Protein AF-X1H1Q6-F1 (afdb_monomer)

Radius of gyration: 15.92 Å; Cα contacts (8 Å, |Δi|>4): 343; chains: 1; bounding box: 38×36×43 Å

Nearest PDB structures (foldseek):
  1vrm-assembly1_A  TM=9.169E-01  e=6.983E-15  Thermotoga maritima MSB8
  4xgx-assembly1_A  TM=9.093E-01  e=9.254E-13  Escherichia coli K-12
  3pnd-assembly1_B  TM=8.469E-01  e=4.487E-13  Salmonella enterica subsp. enterica serovar Typhimurium
  3pnd-assembly1_A  TM=8.569E-01  e=1.251E-12  Salmonella enterica subsp. enterica serovar Typhimurium
  3pnd-assembly2_D  TM=8.516E-01  e=5.323E-12  Salmonella enterica subsp. enterica serovar Typhimurium

Sequence (159 aa):
MKVDLGGIAQGFAADRVAMILKEYNVKSALINIGGEIALIGQSPKGRPWRIGIKNPRGEGIIETVELKDEALSTSGDYEKFFIINNKRYPHIINPKTGFPARDFVSVTIFAKNAAFADAIATATATMGPEKGLIFLDSLGIGGIIYYEESGCLQRVEKR

Secondary structure (DSSP, 8-state):
-----TTTHHHHHHHHHHHHHHHTT--SEEEEETTEEEEES--TTSS-EEEEEEPTTSSSEEEEEEESS-EEEEEETTTSEEEETTEEEES-B-TTTSSB--S-SEEEEEESSHHHHHHHHHHHHTT-HHHHHHHHHHHT--EEEEEEETTEEEEEEE-

Solvent-accessible surface area (backbone atoms only — not comparable to full-atom values): 8507 Å² total; per-residue (Å²): 140,87,87,82,56,82,57,30,50,41,9,41,50,20,42,53,52,52,51,53,40,46,75,73,65,54,63,58,48,81,37,74,38,93,67,17,24,26,40,35,43,38,37,99,84,78,39,59,35,78,45,71,40,67,29,87,87,59,80,64,62,70,46,74,46,76,45,60,55,28,13,34,10,63,38,46,46,76,78,47,60,51,75,58,93,92,39,81,40,24,74,56,59,18,85,90,78,74,42,52,38,73,54,40,40,32,19,37,18,47,31,77,42,10,29,60,10,23,36,48,11,45,54,34,39,51,53,19,60,72,55,22,51,54,51,33,58,78,67,75,39,30,33,41,35,31,29,74,56,98,89,39,85,44,77,51,74,44,119

pLDDT: mean 95.66, std 2.76, range [78.56, 98.5]

Organism: NCBI:txid412755

InterPro domains:
  IPR003374 ApbE-like superfamily [G3DSA:3.10.520.10] (1-158)
  IPR003374 ApbE-like superfamily [SSF143631] (1-150)
  IPR024932 Flavin transferase ApbE [PF02424] (1-139)
  IPR024932 Flavin transferase ApbE [PTHR30040] (1-149)

Foldseek 3Di:
DDDDCVLQVQLVVQQVVVVVCVVVVNQFDWGDRLQKIFTHADHPVNFFDWDFDADLPDGDGPDIDGHGLKIKHKDALRSAWDDDPNDTFRPQAQPVVRGGQAQFGMKMWIGNTRSVRSNLRSVLSNLHDPVSVVVCVVVVTKMKTWGDDPNDIDIDIDD

Mean predicted aligned error: 2.97 Å

Structure (mmCIF, N/CA/C/O backbone):
data_AF-X1H1Q6-F1
#
_entry.id   AF-X1H1Q6-F1
#
loop_
_atom_site.group_PDB
_atom_site.id
_atom_site.type_symbol
_atom_site.label_atom_id
_atom_site.label_alt_id
_atom_site.label_comp_id
_atom_site.label_asym_id
_atom_site.label_entity_id
_atom_site.label_seq_id
_atom_site.pdbx_PDB_ins_code
_atom_site.Cartn_x
_atom_site.Cartn_y
_atom_site.Cartn_z
_atom_site.occupancy
_atom_site.B_iso_or_equiv
_atom_site.auth_seq_id
_atom_site.auth_comp_id
_atom_site.auth_asym_id
_atom_site.auth_atom_id
_atom_site.pdbx_PDB_model_num
ATOM 1 N N . MET A 1 1 ? -4.177 -25.263 -14.132 1.00 84.38 1 MET A N 1
ATOM 2 C CA . MET A 1 1 ? -4.401 -23.953 -13.483 1.00 84.38 1 MET A CA 1
ATOM 3 C C . MET A 1 1 ? -3.815 -24.010 -12.079 1.00 84.38 1 MET A C 1
ATOM 5 O O . MET A 1 1 ? -3.963 -25.044 -11.440 1.00 84.38 1 MET A O 1
ATOM 9 N N . LYS A 1 2 ? -3.108 -22.967 -11.634 1.00 94.88 2 LYS A N 1
ATOM 10 C CA . LYS A 1 2 ? -2.612 -22.816 -10.256 1.00 94.88 2 LYS A CA 1
ATOM 11 C C . LYS A 1 2 ? -3.099 -21.468 -9.729 1.00 94.88 2 LYS A C 1
ATOM 13 O O . LYS A 1 2 ? -3.166 -20.523 -10.509 1.00 94.88 2 LYS A O 1
ATOM 18 N N . VAL A 1 3 ? -3.457 -21.409 -8.452 1.00 95.94 3 VAL A N 1
ATOM 19 C CA . VAL A 1 3 ? -3.912 -20.187 -7.780 1.00 95.94 3 VAL A CA 1
ATOM 20 C C . VAL A 1 3 ? -2.859 -19.796 -6.756 1.00 95.94 3 VAL A C 1
ATOM 22 O O . VAL A 1 3 ? -2.400 -20.649 -5.999 1.00 95.94 3 VAL A O 1
ATOM 25 N N . ASP A 1 4 ? -2.493 -18.520 -6.754 1.00 96.56 4 ASP A N 1
ATOM 26 C CA . ASP A 1 4 ? -1.624 -17.896 -5.763 1.00 96.56 4 ASP A CA 1
ATOM 27 C C . ASP A 1 4 ? -2.393 -16.731 -5.126 1.00 96.56 4 ASP A C 1
ATOM 29 O O . ASP A 1 4 ? -3.058 -15.972 -5.832 1.00 96.56 4 ASP A O 1
ATOM 33 N N . LEU A 1 5 ? -2.363 -16.641 -3.796 1.00 97.06 5 LEU A N 1
ATOM 34 C CA . LEU A 1 5 ? -3.098 -15.635 -3.018 1.00 97.06 5 LEU A CA 1
ATOM 35 C C . LEU A 1 5 ? -2.159 -14.596 -2.389 1.00 97.06 5 LEU A C 1
ATOM 37 O O . LEU A 1 5 ? -2.549 -13.901 -1.454 1.00 97.06 5 LEU A O 1
ATOM 41 N N . GLY A 1 6 ? -0.917 -14.500 -2.867 1.00 94.44 6 GLY A N 1
ATOM 42 C CA . GLY A 1 6 ? 0.127 -13.672 -2.272 1.00 94.44 6 GLY A CA 1
ATOM 43 C C . GLY A 1 6 ? -0.229 -12.189 -2.180 1.00 94.44 6 GLY A C 1
ATOM 44 O O . GLY A 1 6 ? 0.125 -11.573 -1.188 1.00 94.44 6 GLY A O 1
ATOM 45 N N . GLY A 1 7 ? -0.974 -11.644 -3.148 1.00 94.44 7 GLY A N 1
ATOM 46 C CA . GLY A 1 7 ? -1.392 -10.230 -3.171 1.00 94.44 7 GLY A CA 1
ATOM 47 C C . GLY A 1 7 ? -2.753 -9.936 -2.527 1.00 94.44 7 GLY A C 1
ATOM 48 O O . GLY A 1 7 ? -3.433 -9.012 -2.958 1.00 94.44 7 GLY A O 1
ATOM 49 N N . ILE A 1 8 ? -3.230 -10.789 -1.613 1.00 97.62 8 ILE A N 1
ATOM 50 C CA . ILE A 1 8 ? -4.480 -10.557 -0.855 1.00 97.62 8 ILE A CA 1
ATOM 51 C C . ILE A 1 8 ? -4.494 -11.258 0.513 1.00 97.62 8 ILE A C 1
ATOM 53 O O . ILE A 1 8 ? -5.211 -10.852 1.432 1.00 97.62 8 ILE A O 1
ATOM 57 N N . ALA A 1 9 ? -3.755 -12.363 0.661 1.00 97.81 9 ALA A N 1
ATOM 58 C CA . ALA A 1 9 ? -3.845 -13.222 1.837 1.00 97.81 9 ALA A CA 1
ATOM 59 C C . ALA A 1 9 ? -3.382 -12.534 3.129 1.00 97.81 9 ALA A C 1
ATOM 61 O O . ALA A 1 9 ? -3.941 -12.816 4.191 1.00 97.81 9 ALA A O 1
ATOM 62 N N . GLN A 1 10 ? -2.389 -11.642 3.060 1.00 97.50 10 GLN A N 1
ATOM 63 C CA . GLN A 1 10 ? -1.885 -10.931 4.236 1.00 97.50 10 GLN A CA 1
ATOM 64 C C . GLN A 1 10 ? -2.901 -9.899 4.726 1.00 97.50 10 GLN A C 1
ATOM 66 O O . GLN A 1 10 ? -3.237 -9.898 5.914 1.00 97.50 10 GLN A O 1
ATOM 71 N N . GLY A 1 11 ? -3.467 -9.103 3.813 1.00 98.31 11 GLY A N 1
ATOM 72 C CA . GLY A 1 11 ? -4.562 -8.190 4.130 1.00 98.31 11 GLY A CA 1
ATOM 73 C C . GLY A 1 11 ? -5.777 -8.927 4.701 1.00 98.31 11 GLY A C 1
ATOM 74 O O . GLY A 1 11 ? -6.310 -8.544 5.742 1.00 98.31 11 GLY A O 1
ATOM 75 N N . PHE A 1 12 ? -6.163 -10.058 4.101 1.00 9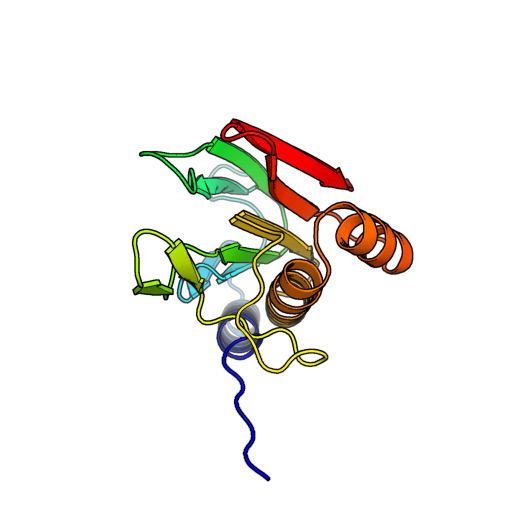8.44 12 PHE A N 1
ATOM 76 C CA . PHE A 1 12 ? -7.239 -10.900 4.631 1.00 98.44 12 PHE A CA 1
ATOM 77 C C . PHE A 1 12 ? -6.949 -11.405 6.047 1.00 98.44 12 PHE A C 1
ATOM 79 O O . PHE A 1 12 ? -7.821 -11.354 6.915 1.00 98.44 12 PHE A O 1
ATOM 86 N N . ALA A 1 13 ? -5.730 -11.874 6.317 1.00 98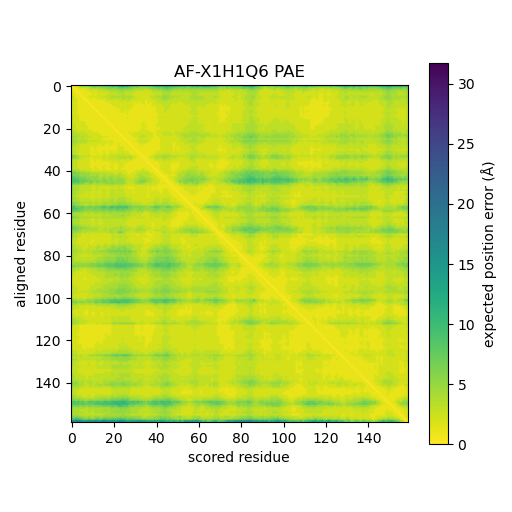.50 13 ALA A N 1
ATOM 87 C CA . ALA A 1 13 ? -5.349 -12.304 7.655 1.00 98.50 13 ALA A CA 1
ATOM 88 C C . ALA A 1 13 ? -5.433 -11.145 8.667 1.00 98.50 13 ALA A C 1
ATOM 90 O O . ALA A 1 13 ? -5.923 -11.350 9.780 1.00 98.50 13 ALA A O 1
ATOM 91 N N . ALA A 1 14 ? -5.029 -9.929 8.280 1.00 98.38 14 ALA A N 1
ATOM 92 C CA . ALA A 1 14 ? -5.095 -8.754 9.148 1.00 98.38 14 ALA A CA 1
ATOM 93 C C . ALA A 1 14 ? -6.550 -8.404 9.498 1.00 98.38 14 ALA A C 1
ATOM 95 O O . ALA A 1 14 ? -6.868 -8.190 10.671 1.00 98.38 14 ALA A O 1
ATOM 96 N N . ASP A 1 15 ? -7.453 -8.462 8.515 1.00 98.31 15 ASP A N 1
ATOM 97 C CA . ASP A 1 15 ? -8.892 -8.278 8.728 1.00 98.31 15 ASP A CA 1
ATOM 98 C C . ASP A 1 15 ? -9.479 -9.344 9.661 1.00 98.31 15 ASP A C 1
ATOM 100 O O . ASP A 1 15 ? -10.275 -9.028 10.549 1.00 98.31 15 ASP A O 1
ATOM 104 N N . ARG A 1 16 ? -9.069 -10.612 9.517 1.00 98.38 16 ARG A N 1
ATOM 105 C CA . ARG A 1 16 ? -9.535 -11.703 10.389 1.00 98.38 16 ARG A CA 1
ATOM 106 C C . ARG A 1 16 ? -9.094 -11.516 11.834 1.00 98.38 16 ARG A C 1
ATOM 108 O O . ARG A 1 16 ? -9.904 -11.734 12.733 1.00 98.38 16 ARG A O 1
ATOM 115 N N . VAL A 1 17 ? -7.858 -11.081 12.066 1.00 98.38 17 VAL A N 1
ATOM 116 C CA . VAL A 1 17 ? -7.383 -10.744 13.416 1.00 98.38 17 VAL A CA 1
ATOM 117 C C . VAL A 1 17 ? -8.168 -9.556 13.970 1.00 98.38 17 VAL A C 1
ATOM 119 O O . VAL A 1 17 ? -8.638 -9.616 15.105 1.00 98.38 17 VAL A O 1
ATOM 122 N N . ALA A 1 18 ? -8.379 -8.506 13.173 1.00 97.62 18 ALA A N 1
ATOM 123 C CA . ALA A 1 18 ? -9.148 -7.342 13.602 1.00 97.62 18 ALA A CA 1
ATOM 124 C C . ALA A 1 18 ? -10.596 -7.706 13.976 1.00 97.62 18 ALA A C 1
ATOM 126 O O . ALA A 1 18 ? -11.124 -7.207 14.970 1.00 97.62 18 ALA A O 1
ATOM 127 N N . MET A 1 19 ? -11.228 -8.603 13.216 1.00 97.62 19 MET A N 1
ATOM 128 C CA . MET A 1 19 ? -12.563 -9.128 13.504 1.00 97.62 19 MET A CA 1
ATOM 129 C C . MET A 1 19 ? -12.606 -9.856 14.853 1.00 97.62 19 MET A C 1
ATOM 131 O O . MET A 1 19 ? -13.435 -9.513 15.691 1.00 97.62 19 MET A O 1
ATOM 135 N N . ILE A 1 20 ? -11.669 -10.780 15.099 1.00 98.44 20 ILE A N 1
ATOM 136 C CA . ILE A 1 20 ? -11.571 -11.507 16.375 1.00 98.44 20 ILE A CA 1
ATOM 137 C C . ILE A 1 20 ? -11.400 -10.520 17.536 1.00 98.44 20 ILE A C 1
ATOM 139 O O . ILE A 1 20 ? -12.127 -10.579 18.520 1.00 98.44 20 ILE A O 1
ATOM 143 N N . LEU A 1 21 ? -10.493 -9.547 17.424 1.00 97.94 21 LEU A N 1
ATOM 144 C CA . LEU A 1 21 ? -10.282 -8.555 18.485 1.00 97.94 21 LEU A CA 1
ATOM 145 C C . LEU A 1 21 ? -11.553 -7.739 18.784 1.00 97.94 21 LEU A C 1
ATOM 147 O O . LEU A 1 21 ? -11.849 -7.471 19.951 1.00 97.94 21 LEU A O 1
ATOM 151 N N . LYS A 1 22 ? -12.338 -7.386 17.758 1.00 96.31 22 LYS A N 1
ATOM 152 C CA . LYS A 1 22 ? -13.632 -6.705 17.935 1.00 96.31 22 LYS A CA 1
ATOM 153 C C . LYS A 1 22 ? -14.651 -7.581 18.673 1.00 96.31 22 LYS A C 1
ATOM 155 O O . LYS A 1 22 ? -15.357 -7.050 19.530 1.00 96.31 22 LYS A O 1
ATOM 160 N N . GLU A 1 23 ? -14.701 -8.887 18.400 1.00 98.12 23 GLU A N 1
ATOM 161 C CA . GLU A 1 23 ? -15.552 -9.849 19.129 1.00 98.12 23 GLU A CA 1
ATOM 162 C C . GLU A 1 23 ? -15.189 -9.916 20.622 1.00 98.12 23 GLU A C 1
ATOM 164 O O . GLU A 1 23 ? -16.071 -9.963 21.477 1.00 98.12 23 GLU A O 1
ATOM 169 N N . TYR A 1 24 ? -13.900 -9.793 20.952 1.00 98.19 24 TYR A N 1
ATOM 170 C CA . TYR A 1 24 ? -13.405 -9.671 22.331 1.00 98.19 24 TYR A CA 1
ATOM 171 C C . TYR A 1 24 ? -13.489 -8.240 22.901 1.00 98.19 24 TYR A C 1
ATOM 173 O O . TYR A 1 24 ? -12.862 -7.930 23.913 1.00 98.19 24 TYR A O 1
ATOM 181 N N . ASN A 1 25 ? -14.282 -7.354 22.288 1.00 97.69 25 ASN A N 1
ATOM 182 C CA . ASN A 1 25 ? -14.502 -5.969 22.718 1.00 97.69 25 ASN A CA 1
ATOM 183 C C . ASN A 1 25 ? -13.254 -5.071 22.763 1.00 97.69 25 ASN A C 1
ATOM 185 O O . ASN A 1 25 ? -13.294 -4.002 23.380 1.00 97.69 25 ASN A O 1
ATOM 189 N N . VAL A 1 26 ? -12.175 -5.421 22.062 1.00 97.38 26 VAL A N 1
ATOM 190 C CA . VAL A 1 26 ? -11.012 -4.538 21.916 1.00 97.38 26 VAL A CA 1
ATOM 191 C C . VAL A 1 26 ? -11.419 -3.285 21.137 1.00 97.38 26 VAL A C 1
ATOM 193 O O . VAL A 1 26 ? -11.992 -3.368 20.051 1.00 97.38 26 VAL A O 1
ATOM 196 N N . LYS A 1 27 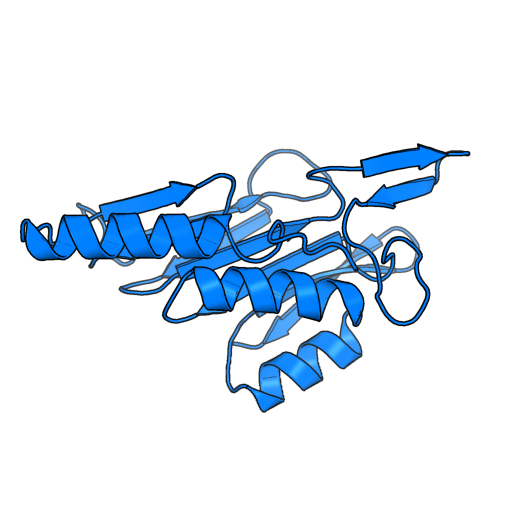? -11.141 -2.104 21.704 1.00 95.00 27 LYS A N 1
ATOM 197 C CA . LYS A 1 27 ? -11.523 -0.798 21.126 1.00 95.00 27 LYS A CA 1
ATOM 198 C C . LYS A 1 27 ? -10.365 -0.038 20.475 1.00 95.00 27 LYS A C 1
ATOM 200 O O . LYS A 1 27 ? -10.606 0.955 19.800 1.00 95.00 27 LYS A O 1
ATOM 205 N N . SER A 1 28 ? -9.128 -0.481 20.693 1.00 96.50 28 SER A N 1
ATOM 206 C CA . SER A 1 28 ? -7.913 0.143 20.165 1.00 96.50 28 SER A CA 1
ATOM 207 C C . SER A 1 28 ? -6.886 -0.938 19.851 1.00 96.50 28 SER A C 1
ATOM 209 O O . SER A 1 28 ? -6.471 -1.665 20.754 1.00 96.50 28 SER A O 1
ATOM 211 N N . ALA A 1 29 ? -6.507 -1.075 18.580 1.00 96.62 29 ALA A N 1
ATOM 212 C CA . ALA A 1 29 ? -5.458 -1.993 18.147 1.00 96.62 29 ALA A CA 1
ATOM 213 C C . ALA A 1 29 ? -4.865 -1.577 16.796 1.00 96.62 29 ALA A C 1
ATOM 215 O O . ALA A 1 29 ? -5.563 -1.024 15.946 1.00 96.62 29 ALA A O 1
ATOM 216 N N . LEU A 1 30 ? -3.593 -1.923 16.597 1.00 97.44 30 LEU A N 1
ATOM 217 C CA . LEU A 1 30 ? -2.914 -1.911 15.307 1.00 97.44 30 LEU A CA 1
ATOM 218 C C . LEU A 1 30 ? -2.480 -3.342 15.012 1.00 97.44 30 LEU A C 1
ATOM 220 O O . LEU A 1 30 ? -1.693 -3.924 15.759 1.00 97.44 30 LEU A O 1
ATOM 224 N N . ILE A 1 31 ? -3.010 -3.902 13.934 1.00 98.06 31 ILE A N 1
ATOM 225 C CA . ILE A 1 31 ? -2.640 -5.214 13.421 1.00 98.06 31 ILE A CA 1
ATOM 226 C C . ILE A 1 31 ? -1.702 -4.969 12.243 1.00 98.06 31 ILE A C 1
ATOM 228 O O . ILE A 1 31 ? -2.039 -4.164 11.385 1.00 98.06 31 ILE A O 1
ATOM 232 N N . ASN A 1 32 ? -0.546 -5.633 12.203 1.00 97.06 32 ASN A N 1
ATOM 233 C CA . ASN A 1 32 ? 0.387 -5.577 11.076 1.00 97.06 32 ASN A CA 1
ATOM 234 C C . ASN A 1 32 ? 0.799 -7.000 10.689 1.00 97.06 32 ASN A C 1
ATOM 236 O O . ASN A 1 32 ? 1.403 -7.707 11.498 1.00 97.06 32 ASN A O 1
ATOM 240 N N . ILE A 1 33 ? 0.477 -7.407 9.463 1.00 96.62 33 ILE A N 1
ATOM 241 C CA . ILE A 1 33 ? 0.864 -8.701 8.900 1.00 96.62 33 ILE A CA 1
ATOM 242 C C . ILE A 1 33 ? 1.728 -8.462 7.667 1.00 96.62 33 ILE A C 1
ATOM 244 O O . ILE A 1 33 ? 1.241 -8.352 6.546 1.00 96.62 33 ILE A O 1
ATOM 248 N N . GLY A 1 34 ? 3.040 -8.398 7.895 1.00 89.38 34 GLY A N 1
ATOM 249 C CA . GLY A 1 34 ? 4.044 -8.282 6.836 1.00 89.38 34 GLY A CA 1
ATOM 250 C C . GLY A 1 34 ? 3.922 -7.012 5.995 1.00 89.38 34 GLY A C 1
ATOM 251 O O . GLY A 1 34 ? 4.191 -7.072 4.805 1.00 89.38 34 GLY A O 1
ATOM 252 N N . GLY A 1 35 ? 3.523 -5.895 6.611 1.00 91.31 35 GLY A N 1
ATOM 253 C CA . GLY A 1 35 ? 3.306 -4.613 5.935 1.00 91.31 35 GLY A CA 1
ATOM 254 C C . GLY A 1 35 ? 1.834 -4.219 5.849 1.00 91.31 35 GLY A C 1
ATOM 255 O O . GLY A 1 35 ? 1.538 -3.025 5.821 1.00 91.31 35 GLY A O 1
ATOM 256 N N . GLU A 1 36 ? 0.926 -5.197 5.922 1.00 97.00 36 GLU A N 1
ATOM 257 C CA . GLU A 1 36 ? -0.508 -4.948 5.767 1.00 97.00 36 GLU A CA 1
ATOM 258 C C . GLU A 1 36 ? -1.146 -4.639 7.113 1.00 97.00 36 GLU A C 1
ATOM 260 O O . GLU A 1 36 ? -1.078 -5.431 8.058 1.00 97.00 36 GLU A O 1
ATOM 265 N N . ILE A 1 37 ? -1.742 -3.455 7.207 1.00 97.94 37 ILE A N 1
ATOM 266 C CA . ILE A 1 37 ? -2.186 -2.855 8.456 1.00 97.94 37 ILE A CA 1
ATOM 267 C C . ILE A 1 37 ? -3.707 -2.786 8.497 1.00 97.94 37 ILE A C 1
ATOM 269 O O . ILE A 1 37 ? -4.334 -2.254 7.586 1.00 97.94 37 ILE A O 1
ATOM 273 N N . ALA A 1 38 ? -4.291 -3.239 9.606 1.00 98.12 38 ALA A N 1
ATOM 274 C CA . ALA A 1 38 ? -5.686 -2.996 9.960 1.00 98.12 38 ALA A CA 1
ATOM 275 C C . ALA A 1 38 ? -5.753 -2.281 11.316 1.00 98.12 38 ALA A C 1
ATOM 277 O O . ALA A 1 38 ? -5.073 -2.674 12.271 1.00 98.12 38 ALA A O 1
ATOM 278 N N . LEU A 1 39 ? -6.567 -1.230 11.412 1.00 97.69 39 LEU A N 1
ATOM 279 C CA . LEU A 1 39 ? -6.696 -0.412 12.616 1.00 97.69 39 LEU A CA 1
ATOM 280 C C . LEU A 1 39 ? -8.070 -0.590 13.258 1.00 97.69 39 LEU A C 1
ATOM 282 O O . LEU A 1 39 ? -9.106 -0.637 12.594 1.00 97.69 39 LEU A O 1
ATOM 286 N N . ILE A 1 40 ? -8.076 -0.645 14.586 1.00 96.88 40 ILE A N 1
ATOM 287 C CA . ILE A 1 40 ? -9.284 -0.580 15.406 1.00 96.88 40 ILE A CA 1
ATOM 288 C C . ILE A 1 40 ? -9.209 0.706 16.221 1.00 96.88 40 ILE A C 1
ATOM 290 O O . ILE A 1 40 ? -8.248 0.909 16.967 1.00 96.88 40 ILE A O 1
ATOM 294 N N . GLY A 1 41 ? -10.220 1.562 16.089 1.00 95.50 41 GLY A N 1
ATOM 295 C CA . GLY A 1 41 ? -10.364 2.794 16.846 1.00 95.50 41 GLY A CA 1
ATOM 296 C C . GLY A 1 41 ? -9.200 3.764 16.664 1.00 95.50 41 GLY A C 1
ATOM 297 O O . GLY A 1 41 ? -8.613 3.905 15.590 1.00 95.50 41 GLY A O 1
ATOM 298 N N . GLN A 1 42 ? -8.879 4.461 17.750 1.00 95.38 42 GLN A N 1
ATOM 299 C CA . GLN A 1 42 ? -7.782 5.424 17.835 1.00 95.38 42 GLN A CA 1
ATOM 300 C C . GLN A 1 42 ? -6.577 4.821 18.553 1.00 95.38 42 GLN A C 1
ATOM 302 O O . GLN A 1 42 ? -6.695 3.813 19.248 1.00 95.38 42 GLN A O 1
ATOM 307 N N . SER A 1 43 ? -5.426 5.480 18.439 1.00 94.06 43 SER A N 1
ATOM 308 C CA . SER A 1 43 ? -4.247 5.157 19.243 1.00 94.06 43 SER A CA 1
ATOM 309 C C . SER A 1 43 ? -4.528 5.305 20.750 1.00 94.06 43 SER A C 1
ATOM 311 O O . SER A 1 43 ? -5.435 6.053 21.135 1.00 94.06 43 SER A O 1
ATOM 313 N N . PRO A 1 44 ? -3.700 4.713 21.634 1.00 90.62 44 PRO A N 1
ATOM 314 C CA . PRO A 1 44 ? -3.829 4.873 23.088 1.00 90.62 44 PRO A CA 1
ATOM 315 C C . PRO A 1 44 ? -3.798 6.327 23.590 1.00 90.62 44 PRO A C 1
ATOM 317 O O . PRO A 1 44 ? -4.150 6.594 24.734 1.00 90.62 44 PRO A O 1
AT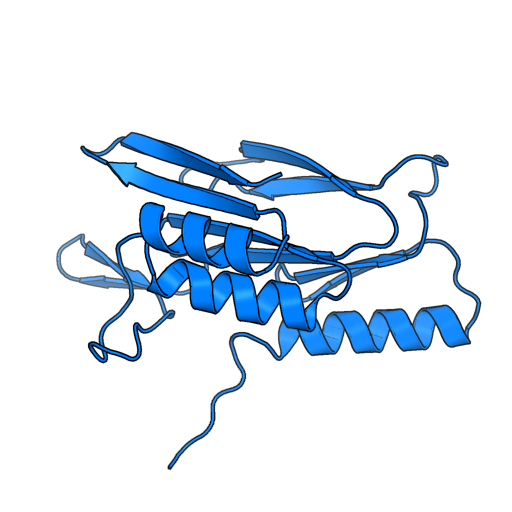OM 320 N N . LYS A 1 45 ? -3.381 7.281 22.746 1.00 91.19 45 LYS A N 1
ATOM 321 C CA . LYS A 1 45 ? -3.368 8.721 23.046 1.00 91.19 45 LYS A CA 1
ATOM 322 C C . LYS A 1 45 ? -4.670 9.443 22.657 1.00 91.19 45 LYS A C 1
ATOM 324 O O . LYS A 1 45 ? -4.700 10.670 22.707 1.00 91.19 45 LYS A O 1
ATOM 329 N N . GLY A 1 46 ? -5.706 8.724 22.213 1.00 92.12 46 GLY A N 1
ATOM 330 C CA . GLY A 1 46 ? -6.987 9.303 21.778 1.00 92.12 46 GLY A CA 1
ATOM 331 C C . GLY A 1 46 ? -6.914 10.067 20.450 1.00 92.12 46 GLY A C 1
ATOM 332 O O . GLY A 1 46 ? -7.734 10.940 20.182 1.00 92.12 46 GLY A O 1
ATOM 333 N N . ARG A 1 47 ? -5.901 9.783 19.624 1.00 95.25 47 ARG A N 1
ATOM 334 C CA . ARG A 1 47 ? -5.670 10.424 18.315 1.00 95.25 47 ARG A CA 1
ATOM 335 C C . ARG A 1 47 ? -5.661 9.379 17.197 1.00 95.25 47 ARG A C 1
ATOM 337 O O . ARG A 1 47 ? -5.409 8.208 17.512 1.00 95.25 47 ARG A O 1
ATOM 344 N N . PRO A 1 48 ? -5.891 9.765 15.927 1.00 96.69 48 PRO A N 1
ATOM 345 C CA . PRO A 1 48 ? -5.634 8.886 14.789 1.00 96.69 48 PRO A CA 1
ATOM 346 C C . PRO A 1 48 ? -4.270 8.193 14.893 1.00 96.69 48 PRO A C 1
ATOM 348 O O . PRO A 1 48 ? -3.322 8.718 15.490 1.00 96.69 48 PRO A O 1
ATOM 351 N N . TRP A 1 49 ? -4.182 6.984 14.357 1.00 97.25 49 TRP A N 1
ATOM 352 C CA . TRP A 1 49 ? -2.933 6.242 14.296 1.00 97.25 49 TRP A CA 1
ATOM 353 C C . TRP A 1 49 ? -1.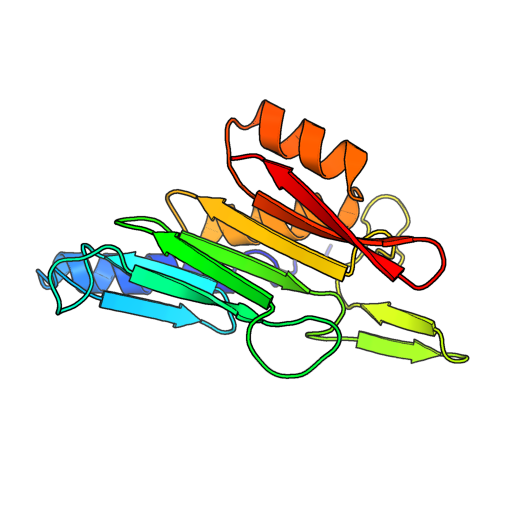988 6.920 13.314 1.00 97.25 49 TRP A C 1
ATOM 355 O O . TRP A 1 49 ? -2.366 7.184 12.178 1.00 97.25 49 TRP A O 1
ATOM 365 N N . ARG A 1 50 ? -0.752 7.173 13.748 1.00 96.50 50 ARG A N 1
ATOM 366 C CA . ARG A 1 50 ? 0.316 7.669 12.876 1.00 96.50 50 ARG A CA 1
ATOM 367 C C . ARG A 1 50 ? 1.065 6.481 12.294 1.00 96.50 50 ARG A C 1
ATOM 369 O O . ARG A 1 50 ? 1.760 5.787 13.035 1.00 96.50 50 ARG A O 1
ATOM 376 N N . ILE A 1 51 ? 0.914 6.258 10.996 1.00 96.38 51 ILE A N 1
ATOM 377 C CA . ILE A 1 51 ? 1.526 5.141 10.277 1.00 96.38 51 ILE A CA 1
ATOM 378 C C . ILE A 1 51 ? 2.617 5.681 9.358 1.00 96.38 51 ILE A C 1
ATOM 380 O O . ILE A 1 51 ? 2.373 6.577 8.554 1.00 96.38 51 ILE A O 1
ATOM 384 N N . GLY A 1 52 ? 3.831 5.153 9.507 1.00 96.69 52 GLY A N 1
ATOM 385 C CA . GLY A 1 52 ? 4.964 5.506 8.657 1.00 96.69 52 GLY A CA 1
ATOM 386 C C . GLY A 1 52 ? 4.992 4.666 7.385 1.00 96.69 52 GLY A C 1
ATOM 387 O O . GLY A 1 52 ? 4.955 3.440 7.455 1.00 96.69 52 GLY A O 1
ATOM 388 N N . ILE A 1 53 ? 5.119 5.324 6.239 1.00 96.12 53 ILE A N 1
ATOM 389 C CA . ILE A 1 53 ? 5.406 4.712 4.944 1.00 96.12 53 ILE A CA 1
ATOM 390 C C . ILE A 1 53 ? 6.926 4.682 4.779 1.00 96.12 53 ILE A C 1
ATOM 392 O O . ILE A 1 53 ? 7.601 5.712 4.860 1.00 96.12 53 ILE A O 1
ATOM 396 N N . LYS A 1 54 ? 7.480 3.483 4.591 1.00 95.56 54 LYS A N 1
ATOM 397 C CA . LYS A 1 54 ? 8.924 3.256 4.458 1.00 95.56 54 LYS A CA 1
ATOM 398 C C . LYS A 1 54 ? 9.473 3.945 3.208 1.00 95.56 54 LYS A C 1
ATOM 400 O O . LYS A 1 54 ? 8.844 3.911 2.155 1.00 95.56 54 LYS A O 1
ATOM 405 N N . ASN A 1 55 ? 10.674 4.512 3.305 1.00 96.44 55 ASN A N 1
ATOM 406 C CA . ASN A 1 55 ? 11.393 4.995 2.133 1.00 96.44 55 ASN A CA 1
ATOM 407 C C . ASN A 1 55 ? 11.806 3.805 1.238 1.00 96.44 55 ASN A C 1
ATOM 409 O O . ASN A 1 55 ? 12.599 2.966 1.670 1.00 96.44 55 ASN A O 1
ATOM 413 N N . PRO A 1 56 ? 11.315 3.706 -0.012 1.00 94.31 56 PRO A N 1
ATOM 414 C CA . PRO A 1 56 ? 11.575 2.549 -0.869 1.00 94.31 56 PRO A CA 1
ATOM 415 C C . PRO A 1 56 ? 12.995 2.521 -1.462 1.00 94.31 56 PRO A C 1
ATOM 417 O O . PRO A 1 56 ? 13.371 1.561 -2.143 1.00 94.31 56 PRO A O 1
ATOM 420 N N . ARG A 1 57 ? 13.774 3.591 -1.266 1.00 93.69 57 ARG A N 1
ATOM 421 C CA . ARG A 1 57 ? 15.122 3.784 -1.826 1.00 93.69 57 ARG A CA 1
ATOM 422 C C . ARG A 1 57 ? 16.144 4.279 -0.804 1.00 93.69 57 ARG A C 1
ATOM 424 O O . ARG A 1 57 ? 17.249 4.648 -1.181 1.00 93.69 57 ARG A O 1
ATOM 431 N N . GLY A 1 58 ? 15.802 4.267 0.477 1.00 92.75 58 GLY A N 1
ATOM 432 C CA . GLY A 1 58 ? 16.682 4.731 1.540 1.00 92.75 58 GLY A CA 1
ATOM 433 C C . GLY A 1 58 ? 16.251 4.206 2.897 1.00 92.75 58 GLY A C 1
ATOM 434 O O . GLY A 1 58 ? 15.394 3.330 3.007 1.00 92.75 58 GLY A O 1
ATOM 435 N N . GLU A 1 59 ? 16.852 4.757 3.941 1.00 93.56 59 GLU A N 1
ATOM 436 C CA . GLU A 1 59 ? 16.487 4.432 5.313 1.00 93.56 59 GLU A CA 1
ATOM 437 C C . GLU A 1 59 ? 15.313 5.291 5.798 1.00 93.56 59 GLU A C 1
ATOM 439 O O . GLU A 1 59 ? 15.054 6.391 5.302 1.00 93.56 59 GLU A O 1
ATOM 444 N N . GLY A 1 60 ? 14.602 4.779 6.802 1.00 95.81 60 GLY A N 1
ATOM 445 C CA . GLY A 1 60 ? 13.565 5.521 7.507 1.00 95.81 60 GLY A CA 1
ATOM 446 C C . GLY A 1 60 ? 12.216 5.606 6.789 1.00 95.81 60 GLY A C 1
ATOM 447 O O . GLY A 1 60 ? 11.831 4.750 5.989 1.00 95.81 60 GLY A O 1
ATOM 448 N N . ILE A 1 61 ? 11.464 6.636 7.168 1.00 97.06 61 ILE A N 1
ATOM 449 C CA . ILE A 1 61 ? 10.079 6.884 6.769 1.00 97.06 61 ILE A CA 1
ATOM 450 C C . ILE A 1 61 ? 10.082 8.044 5.772 1.00 97.06 61 ILE A C 1
ATOM 452 O O . ILE A 1 61 ? 10.606 9.110 6.086 1.00 97.06 61 ILE A O 1
ATOM 456 N N . ILE A 1 62 ? 9.505 7.839 4.587 1.00 96.38 62 ILE A N 1
ATOM 457 C CA . ILE A 1 62 ? 9.364 8.894 3.572 1.00 96.38 62 ILE A CA 1
ATOM 458 C C . ILE A 1 62 ? 8.106 9.735 3.798 1.00 96.38 62 ILE A C 1
ATOM 460 O O . ILE A 1 62 ? 8.092 10.920 3.479 1.00 96.38 62 ILE A O 1
ATOM 464 N N . GLU A 1 63 ? 7.065 9.143 4.386 1.00 95.00 63 GLU A N 1
ATOM 465 C CA . GLU A 1 63 ? 5.789 9.814 4.624 1.00 95.00 63 GLU A CA 1
ATOM 466 C C . GLU A 1 63 ? 5.097 9.250 5.869 1.00 95.00 63 GLU A C 1
ATOM 468 O O . GLU A 1 63 ? 5.276 8.090 6.226 1.00 95.00 63 GLU A O 1
ATOM 473 N N . THR A 1 64 ? 4.319 10.068 6.575 1.00 96.44 64 THR A N 1
ATOM 474 C CA . THR A 1 64 ? 3.495 9.612 7.704 1.00 96.44 64 THR A CA 1
ATOM 475 C C . THR A 1 64 ? 2.055 10.000 7.450 1.00 96.44 64 THR A C 1
ATOM 477 O O . THR A 1 64 ? 1.774 11.172 7.212 1.00 96.44 64 THR A O 1
ATOM 480 N N . VAL A 1 65 ? 1.153 9.033 7.566 1.00 94.81 65 VAL A N 1
ATOM 481 C CA . VAL A 1 65 ? -0.288 9.240 7.412 1.00 94.81 65 VAL A CA 1
ATOM 482 C C . VAL A 1 65 ? -1.005 9.062 8.743 1.00 94.81 65 VAL A C 1
ATOM 484 O O . VAL A 1 65 ? -0.540 8.338 9.628 1.00 94.81 65 VAL A O 1
ATOM 487 N N . GLU A 1 66 ? -2.134 9.748 8.887 1.00 95.31 66 GLU A N 1
ATOM 488 C CA . GLU A 1 66 ? -3.012 9.648 10.047 1.00 95.31 66 GLU A CA 1
ATOM 489 C C . GLU A 1 66 ? -4.297 8.930 9.654 1.00 95.31 66 GLU A C 1
ATOM 491 O O . GLU A 1 66 ? -5.048 9.427 8.823 1.00 95.31 66 GLU A O 1
ATOM 496 N N . LEU A 1 67 ? -4.541 7.766 10.256 1.00 94.06 67 LEU A N 1
ATOM 497 C CA . LEU A 1 67 ? -5.663 6.894 9.909 1.00 94.06 67 LEU A CA 1
ATOM 498 C C . LEU A 1 67 ? -6.475 6.523 11.150 1.00 94.06 67 LEU A C 1
ATOM 500 O O . LEU A 1 67 ? -5.943 6.398 12.262 1.00 94.06 67 LEU A O 1
ATOM 504 N N . LYS A 1 68 ? -7.780 6.324 10.976 1.00 91.50 68 LYS A N 1
ATOM 505 C CA . LYS A 1 68 ? -8.685 5.887 12.046 1.00 91.50 68 LYS A CA 1
ATOM 506 C C . LYS A 1 68 ? -9.722 4.931 11.476 1.00 91.50 68 LYS A C 1
ATOM 508 O O . LYS A 1 68 ? -10.405 5.288 10.530 1.00 91.50 68 LYS A O 1
ATOM 513 N N . ASP A 1 69 ? -9.892 3.774 12.122 1.00 88.38 69 ASP A N 1
ATOM 514 C CA . ASP A 1 69 ? -10.872 2.753 11.706 1.00 88.38 69 ASP A CA 1
ATOM 515 C C . ASP A 1 69 ? -10.730 2.344 10.222 1.00 88.38 69 ASP A C 1
ATOM 517 O O . ASP A 1 69 ? -11.705 2.047 9.532 1.00 88.38 69 ASP A O 1
ATOM 521 N N . GLU A 1 70 ? -9.486 2.332 9.746 1.00 93.88 70 GLU A N 1
ATOM 522 C CA . GLU A 1 70 ? -9.086 2.101 8.359 1.00 93.88 70 GLU A CA 1
ATOM 523 C C . GLU A 1 70 ? -7.957 1.065 8.294 1.00 93.88 70 GLU A C 1
ATOM 525 O O . GLU A 1 70 ? -7.449 0.575 9.306 1.00 93.88 70 GLU A O 1
ATOM 530 N N . ALA A 1 71 ? -7.564 0.730 7.078 1.00 97.12 71 ALA A N 1
ATOM 531 C CA . ALA A 1 71 ? -6.490 -0.174 6.742 1.00 97.12 71 ALA A CA 1
ATOM 532 C C . ALA A 1 71 ? -5.534 0.482 5.742 1.00 97.12 71 ALA A C 1
ATOM 534 O O . ALA A 1 71 ? -5.914 1.373 4.976 1.00 97.12 71 ALA A O 1
ATOM 535 N N . LEU A 1 72 ? -4.293 0.009 5.752 1.00 96.88 72 LEU A N 1
ATOM 536 C CA . LEU A 1 72 ? -3.228 0.450 4.864 1.00 96.88 72 LEU A CA 1
ATOM 537 C C . LEU A 1 72 ? -2.482 -0.770 4.347 1.00 96.88 72 LEU A C 1
ATOM 539 O O . LEU A 1 72 ? -2.116 -1.638 5.134 1.00 96.88 72 LEU A O 1
ATOM 543 N N . SER A 1 73 ? -2.216 -0.810 3.049 1.00 97.88 73 SER A N 1
ATOM 544 C CA . SER A 1 73 ? -1.358 -1.832 2.451 1.00 97.88 73 SER A CA 1
ATOM 545 C C . SER A 1 73 ? -0.333 -1.205 1.524 1.00 97.88 73 SER A C 1
ATOM 547 O O . SER A 1 73 ? -0.624 -0.176 0.912 1.00 97.88 73 SER A O 1
ATOM 549 N N . THR A 1 74 ? 0.866 -1.789 1.441 1.00 97.56 74 THR A N 1
ATOM 550 C CA . THR A 1 74 ? 1.931 -1.302 0.553 1.00 97.56 74 THR A CA 1
ATOM 551 C C . THR A 1 74 ? 2.534 -2.413 -0.300 1.00 97.56 74 THR A C 1
ATOM 553 O O . THR A 1 74 ? 3.209 -3.304 0.200 1.00 97.56 74 THR A O 1
ATOM 556 N N . SER A 1 75 ? 2.388 -2.291 -1.618 1.00 97.25 75 SER A N 1
ATOM 557 C CA . SER A 1 75 ? 3.071 -3.127 -2.606 1.00 97.25 75 SER A CA 1
ATOM 558 C C . SER A 1 75 ? 4.356 -2.453 -3.081 1.00 97.25 75 SER A C 1
ATOM 560 O O . SER A 1 75 ? 4.312 -1.423 -3.752 1.00 97.25 75 SER A O 1
ATOM 562 N N . GLY A 1 76 ? 5.508 -3.037 -2.749 1.00 96.38 76 GLY A N 1
ATOM 563 C CA . GLY A 1 76 ? 6.826 -2.493 -3.080 1.00 96.38 76 GLY A CA 1
ATOM 564 C C . GLY A 1 76 ? 7.627 -3.375 -4.033 1.00 96.38 76 GLY A C 1
ATOM 565 O O . GLY A 1 76 ? 7.656 -4.601 -3.900 1.00 96.38 76 GLY A O 1
ATOM 566 N N . ASP A 1 77 ? 8.369 -2.752 -4.949 1.00 95.38 77 ASP A N 1
ATOM 567 C CA . ASP A 1 77 ? 9.317 -3.464 -5.815 1.00 95.38 77 ASP A CA 1
ATOM 568 C C . ASP A 1 77 ? 10.546 -4.002 -5.047 1.00 95.38 77 ASP A C 1
ATOM 570 O O . ASP A 1 77 ? 11.337 -4.778 -5.580 1.00 95.38 77 ASP A O 1
ATOM 574 N N . TYR A 1 78 ? 10.690 -3.586 -3.788 1.00 93.25 78 TYR A N 1
ATOM 575 C CA . TYR A 1 78 ? 11.818 -3.831 -2.893 1.00 93.25 78 TYR A CA 1
ATOM 576 C C . TYR A 1 78 ? 11.548 -4.906 -1.831 1.00 93.25 78 TYR A C 1
ATOM 578 O O . TYR A 1 78 ? 12.468 -5.253 -1.096 1.00 93.25 78 TYR A O 1
ATOM 586 N N . GLU A 1 79 ? 10.326 -5.440 -1.736 1.00 91.06 79 GLU A N 1
ATOM 587 C CA . GLU A 1 79 ? 9.980 -6.458 -0.728 1.00 91.06 79 GLU A CA 1
ATOM 588 C C . GLU A 1 79 ? 10.539 -7.837 -1.100 1.00 91.06 79 GLU A C 1
ATOM 590 O O . GLU A 1 79 ? 11.260 -8.475 -0.334 1.00 91.06 79 GLU A O 1
ATOM 595 N N . LYS A 1 80 ? 10.246 -8.292 -2.322 1.00 92.88 80 LYS A N 1
ATOM 596 C CA . LYS A 1 80 ? 10.798 -9.521 -2.906 1.00 92.88 80 LYS A CA 1
ATOM 597 C C . LYS A 1 80 ? 11.146 -9.253 -4.359 1.00 92.88 80 LYS A C 1
ATOM 599 O O . LYS A 1 80 ? 10.263 -8.921 -5.156 1.00 92.88 80 LYS A O 1
ATOM 604 N N . PHE A 1 81 ? 12.422 -9.401 -4.693 1.00 95.75 81 PHE A N 1
ATOM 605 C CA . PHE A 1 81 ? 12.945 -9.181 -6.034 1.00 95.75 81 PHE A CA 1
ATOM 606 C C . PHE A 1 81 ? 14.237 -9.967 -6.257 1.00 95.75 81 PHE A C 1
ATOM 608 O O . PHE A 1 81 ? 14.872 -10.442 -5.317 1.00 95.75 81 PHE A O 1
ATOM 615 N N . PHE A 1 82 ? 14.654 -10.049 -7.513 1.00 95.31 82 PHE A N 1
ATOM 616 C CA . PHE A 1 82 ? 15.998 -10.466 -7.899 1.00 95.31 82 PHE A CA 1
ATOM 617 C C . PHE A 1 82 ? 16.618 -9.429 -8.845 1.00 95.31 82 PHE A C 1
ATOM 619 O O . PHE A 1 82 ? 15.921 -8.563 -9.382 1.00 95.31 82 PHE A O 1
ATOM 626 N N . ILE A 1 83 ? 17.940 -9.486 -9.026 1.00 95.31 83 ILE A N 1
ATOM 627 C CA . ILE A 1 83 ? 18.681 -8.572 -9.903 1.00 95.31 83 ILE A CA 1
ATOM 628 C C . ILE A 1 83 ? 19.323 -9.368 -11.038 1.00 95.31 83 ILE A C 1
ATOM 630 O O . ILE A 1 83 ? 20.014 -10.352 -10.793 1.00 95.31 83 ILE A O 1
ATOM 634 N N . ILE A 1 84 ? 19.126 -8.912 -12.277 1.00 94.88 84 ILE A N 1
ATOM 635 C CA . ILE A 1 84 ? 19.831 -9.421 -13.462 1.00 94.88 84 ILE A CA 1
ATOM 636 C C . ILE A 1 84 ? 20.378 -8.226 -14.230 1.00 94.88 84 ILE A C 1
ATOM 638 O O . ILE A 1 84 ? 19.613 -7.331 -14.593 1.00 94.88 84 ILE A O 1
ATOM 642 N N . ASN A 1 85 ? 21.686 -8.212 -14.501 1.00 94.94 85 ASN A N 1
ATOM 643 C CA . ASN A 1 85 ? 22.360 -7.135 -15.239 1.00 94.94 85 ASN A CA 1
ATOM 644 C C . ASN A 1 85 ? 22.043 -5.741 -14.661 1.00 94.94 85 ASN A C 1
ATOM 646 O O . ASN A 1 85 ? 21.636 -4.838 -15.390 1.00 94.94 85 ASN A O 1
ATOM 650 N N . ASN A 1 86 ? 22.154 -5.600 -13.335 1.00 91.31 86 ASN A N 1
ATOM 651 C CA . ASN A 1 86 ? 21.829 -4.388 -12.567 1.00 91.31 86 ASN A CA 1
ATOM 652 C C . ASN A 1 86 ? 20.384 -3.877 -12.711 1.00 91.31 86 ASN A C 1
ATOM 654 O O . ASN A 1 86 ? 20.083 -2.761 -12.299 1.00 91.31 86 ASN A O 1
ATOM 658 N N . LYS A 1 87 ? 19.469 -4.687 -13.254 1.00 90.00 87 LYS A N 1
ATOM 659 C CA . LYS A 1 87 ? 18.035 -4.382 -13.306 1.00 90.00 87 LYS A CA 1
ATOM 660 C C . LYS A 1 87 ? 17.299 -5.181 -12.245 1.00 90.00 87 LYS A C 1
ATOM 662 O O . LYS A 1 87 ? 17.557 -6.374 -12.087 1.00 90.00 87 LYS A O 1
ATOM 667 N N . ARG A 1 88 ? 16.383 -4.523 -11.536 1.00 92.38 88 ARG A N 1
ATOM 668 C CA . ARG A 1 88 ? 15.525 -5.135 -10.520 1.00 92.38 88 ARG A CA 1
ATOM 669 C C . ARG A 1 88 ? 14.293 -5.773 -11.159 1.00 92.38 88 ARG A C 1
ATOM 671 O O . ARG A 1 88 ? 13.693 -5.205 -12.068 1.00 92.38 88 ARG A O 1
ATOM 678 N N . TYR A 1 89 ? 13.922 -6.944 -10.657 1.00 95.25 89 TYR A N 1
ATOM 679 C CA . TYR A 1 89 ? 12.754 -7.704 -11.087 1.00 95.25 89 TYR A CA 1
ATOM 680 C C . TYR A 1 89 ? 11.924 -8.067 -9.854 1.00 95.25 89 TYR A C 1
ATOM 682 O O . TYR A 1 89 ? 12.309 -8.987 -9.126 1.00 95.25 89 TYR A O 1
ATOM 690 N N . PRO A 1 90 ? 10.831 -7.338 -9.576 1.00 96.44 90 PRO A N 1
ATOM 691 C CA . PRO A 1 90 ? 9.989 -7.626 -8.424 1.00 96.44 90 PRO A CA 1
ATOM 692 C C . PRO A 1 90 ? 9.167 -8.903 -8.618 1.00 96.44 90 PRO A C 1
ATOM 694 O O . PRO A 1 90 ? 8.956 -9.381 -9.731 1.00 96.44 90 PRO A O 1
ATOM 697 N N . HIS A 1 91 ? 8.669 -9.444 -7.511 1.00 96.12 91 HIS A N 1
ATOM 698 C CA . HIS A 1 91 ? 7.765 -10.596 -7.504 1.00 96.12 91 HIS A CA 1
ATOM 699 C C . HIS A 1 91 ? 6.362 -10.291 -8.064 1.00 96.12 91 HIS A C 1
ATOM 701 O O . HIS A 1 91 ? 5.618 -11.219 -8.373 1.00 96.12 91 HIS A O 1
ATOM 707 N N . ILE A 1 92 ? 5.996 -9.012 -8.200 1.00 97.00 92 ILE A N 1
ATOM 708 C CA . ILE A 1 92 ? 4.707 -8.588 -8.754 1.00 97.00 92 ILE A CA 1
ATOM 709 C C . ILE A 1 92 ? 4.749 -8.730 -10.276 1.00 97.00 92 ILE A C 1
ATOM 711 O O . ILE A 1 92 ? 5.495 -8.028 -10.962 1.00 97.00 92 ILE A O 1
ATOM 715 N N . ILE A 1 93 ? 3.937 -9.641 -10.808 1.00 96.56 93 ILE A N 1
ATOM 716 C CA . ILE A 1 93 ? 3.874 -9.956 -12.238 1.00 96.56 93 ILE A CA 1
ATOM 717 C C . ILE A 1 93 ? 2.732 -9.184 -12.891 1.00 96.56 93 ILE A C 1
ATOM 719 O O . ILE A 1 93 ? 1.599 -9.217 -12.418 1.00 96.56 93 ILE A O 1
ATOM 723 N N . ASN A 1 94 ? 3.008 -8.530 -14.020 1.00 95.88 94 ASN A N 1
ATOM 724 C CA . ASN A 1 94 ? 1.962 -7.957 -14.852 1.00 95.88 94 ASN A CA 1
ATOM 725 C C . ASN A 1 94 ? 1.242 -9.093 -15.607 1.00 95.88 94 ASN A C 1
ATOM 727 O O . ASN A 1 94 ? 1.853 -9.739 -16.465 1.00 95.88 94 ASN A O 1
ATOM 731 N N . PRO A 1 95 ? -0.056 -9.336 -15.351 1.00 94.56 95 PRO A N 1
ATOM 732 C CA . PRO A 1 95 ? -0.770 -10.470 -15.935 1.00 94.56 95 PRO A CA 1
ATOM 733 C C . PRO A 1 95 ? -0.970 -10.351 -17.452 1.00 94.56 95 PRO A C 1
ATOM 735 O O . PRO A 1 95 ? -1.207 -11.359 -18.109 1.00 94.56 95 PRO A O 1
ATOM 738 N N . LYS A 1 96 ? -0.862 -9.144 -18.030 1.00 94.00 96 LYS A N 1
ATOM 739 C CA . LYS A 1 96 ? -0.967 -8.936 -19.483 1.00 94.00 96 LYS A CA 1
ATOM 740 C C . LYS A 1 96 ? 0.303 -9.342 -20.223 1.00 94.00 96 LYS A C 1
ATOM 742 O O . LYS A 1 96 ? 0.220 -9.728 -21.383 1.00 94.00 96 LYS A O 1
ATOM 747 N N . THR A 1 97 ? 1.464 -9.220 -19.579 1.00 94.88 97 THR A N 1
ATOM 748 C CA . THR A 1 97 ? 2.763 -9.494 -20.212 1.00 94.88 97 THR A CA 1
ATOM 749 C C . THR A 1 97 ? 3.384 -10.806 -19.743 1.00 94.88 97 THR A C 1
ATOM 751 O O . THR A 1 97 ? 4.199 -11.375 -20.460 1.00 94.88 97 THR A O 1
ATOM 754 N N . GLY A 1 98 ? 3.027 -11.285 -18.548 1.00 95.44 98 GLY A N 1
ATOM 755 C CA . GLY A 1 98 ? 3.674 -12.429 -17.903 1.00 95.44 98 GLY A CA 1
ATOM 756 C C . GLY A 1 98 ? 5.054 -12.111 -17.312 1.00 95.44 98 GLY A C 1
ATOM 757 O O . GLY A 1 98 ? 5.734 -13.020 -16.844 1.00 95.44 98 GLY A O 1
ATOM 758 N N . PHE A 1 99 ? 5.472 -10.841 -17.309 1.00 95.62 99 PHE A N 1
ATOM 759 C CA . PHE A 1 99 ? 6.759 -10.390 -16.772 1.00 95.62 99 PHE A CA 1
ATOM 760 C C . PHE A 1 99 ? 6.580 -9.536 -15.508 1.00 95.62 99 PHE A C 1
ATOM 762 O O . PHE A 1 99 ? 5.513 -8.948 -15.318 1.00 95.62 99 PHE A O 1
ATOM 769 N N . PRO A 1 100 ? 7.622 -9.415 -14.660 1.00 96.62 100 PRO A N 1
ATOM 770 C CA . PRO A 1 100 ? 7.627 -8.477 -13.541 1.00 96.62 100 PRO A CA 1
ATOM 771 C C . PRO A 1 100 ? 7.216 -7.063 -13.961 1.00 96.62 100 PRO A C 1
ATOM 773 O O . PRO A 1 100 ? 7.746 -6.536 -14.943 1.00 96.62 100 PRO A O 1
ATOM 776 N N . ALA A 1 101 ? 6.284 -6.461 -13.223 1.00 95.56 101 ALA A N 1
ATOM 777 C CA . ALA A 1 101 ? 5.901 -5.065 -13.400 1.00 95.56 101 ALA A CA 1
ATOM 778 C C . ALA A 1 101 ? 7.089 -4.150 -13.057 1.00 95.56 101 ALA A C 1
ATOM 780 O O . ALA A 1 101 ? 7.860 -4.452 -12.147 1.00 95.56 101 ALA A O 1
ATOM 781 N N . ARG A 1 102 ? 7.273 -3.062 -13.814 1.00 90.75 102 ARG A N 1
ATOM 782 C CA . ARG A 1 102 ? 8.447 -2.172 -13.678 1.00 90.75 102 ARG A CA 1
ATOM 783 C C . ARG A 1 102 ? 8.112 -0.697 -13.525 1.00 90.75 102 ARG A C 1
ATOM 785 O O . ARG A 1 102 ? 8.983 0.074 -13.150 1.00 90.75 102 ARG A O 1
ATOM 792 N N . ASP A 1 103 ? 6.867 -0.322 -13.781 1.00 92.06 103 ASP A N 1
ATOM 793 C CA . ASP A 1 103 ? 6.452 1.080 -13.828 1.00 92.06 103 ASP A CA 1
ATOM 794 C C . ASP A 1 103 ? 5.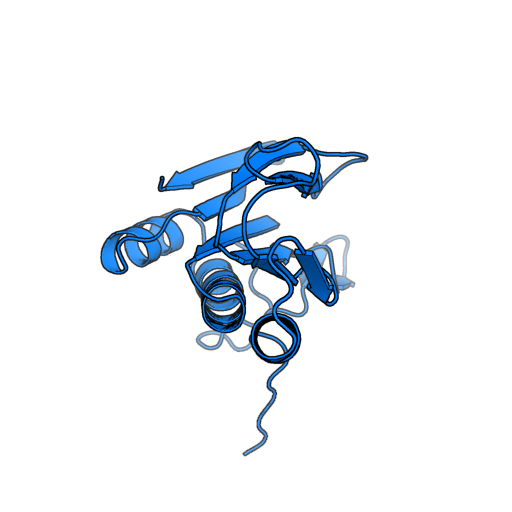995 1.581 -12.447 1.00 92.06 103 ASP A C 1
ATOM 796 O O . ASP A 1 103 ? 5.125 2.435 -12.341 1.00 92.06 103 ASP A O 1
ATOM 800 N N . PHE A 1 104 ? 6.538 1.019 -11.367 1.00 95.94 104 PHE A N 1
ATOM 801 C CA . PHE A 1 104 ? 6.250 1.425 -9.996 1.00 95.94 104 PHE A CA 1
ATOM 802 C C . PHE A 1 104 ? 7.456 1.127 -9.101 1.00 95.94 104 PHE A C 1
ATOM 804 O O . PHE A 1 104 ? 8.273 0.254 -9.389 1.00 95.94 104 PHE A O 1
ATOM 811 N N . VAL A 1 105 ? 7.535 1.844 -7.988 1.00 97.19 105 VAL A N 1
ATOM 812 C CA . VAL A 1 105 ? 8.498 1.611 -6.910 1.00 97.19 105 VAL A CA 1
ATOM 813 C C . VAL A 1 105 ? 7.771 1.161 -5.649 1.00 97.19 105 VAL A C 1
ATOM 815 O O . VAL A 1 105 ? 8.156 0.180 -5.014 1.00 97.19 105 VAL A O 1
ATOM 818 N N . SER A 1 106 ? 6.712 1.880 -5.288 1.00 97.56 106 SER A N 1
ATOM 819 C CA . SER A 1 106 ? 5.875 1.582 -4.132 1.00 97.56 106 SER A CA 1
ATOM 820 C C . SER A 1 106 ? 4.461 2.070 -4.393 1.00 97.56 106 SER A C 1
ATOM 822 O O . SER A 1 106 ? 4.283 3.164 -4.926 1.00 97.56 106 SER A O 1
ATOM 824 N N . VAL A 1 107 ? 3.466 1.280 -4.019 1.00 98.00 107 VAL A N 1
ATOM 825 C CA . VAL A 1 107 ? 2.061 1.675 -4.044 1.00 98.00 107 VAL A CA 1
ATOM 826 C C . VAL A 1 107 ? 1.475 1.445 -2.667 1.00 98.00 107 VAL A C 1
ATOM 828 O O . VAL A 1 107 ? 1.379 0.300 -2.235 1.00 98.00 107 VAL A O 1
ATOM 831 N N . THR A 1 108 ? 1.048 2.515 -2.006 1.00 98.19 108 THR A N 1
ATOM 832 C CA . THR A 1 108 ? 0.354 2.460 -0.719 1.00 98.19 108 THR A CA 1
ATOM 833 C C . THR A 1 108 ? -1.117 2.808 -0.913 1.00 98.19 108 THR A C 1
ATOM 835 O O . THR A 1 108 ? -1.423 3.863 -1.460 1.00 98.19 108 THR A O 1
ATOM 838 N N . ILE A 1 109 ? -2.028 1.950 -0.455 1.00 98.06 109 ILE A N 1
ATOM 839 C CA . ILE A 1 109 ? -3.482 2.134 -0.578 1.00 98.06 109 ILE A CA 1
ATOM 840 C C . ILE A 1 109 ? -4.117 2.278 0.800 1.00 98.06 109 ILE A C 1
ATOM 842 O O . ILE A 1 109 ? -3.768 1.538 1.722 1.00 98.06 109 ILE A O 1
ATOM 846 N N . PHE A 1 110 ? -5.084 3.191 0.911 1.00 95.94 110 PHE A N 1
ATOM 847 C CA . PHE A 1 110 ? -5.913 3.376 2.100 1.00 95.94 110 PHE A CA 1
ATOM 848 C C . PHE A 1 110 ? -7.329 2.873 1.818 1.00 95.94 110 PHE A C 1
ATOM 850 O O . PHE A 1 110 ? -7.949 3.244 0.820 1.00 95.94 110 PHE A O 1
ATOM 857 N N . ALA A 1 111 ? -7.859 2.019 2.691 1.00 96.19 111 ALA A N 1
ATOM 858 C CA . ALA A 1 111 ? -9.209 1.484 2.542 1.00 96.19 111 ALA A CA 1
ATOM 859 C C . ALA A 1 111 ? -9.835 1.141 3.895 1.00 96.19 111 ALA A C 1
ATOM 861 O O . ALA A 1 111 ? -9.178 1.157 4.927 1.00 96.19 111 ALA A O 1
ATOM 862 N N . LYS A 1 112 ? -11.118 0.770 3.903 1.00 94.75 112 LYS A N 1
ATOM 863 C CA . LYS A 1 112 ? -11.804 0.331 5.133 1.00 94.75 112 LYS A CA 1
ATOM 864 C C . LYS A 1 112 ? -11.388 -1.059 5.621 1.00 94.75 112 LYS A C 1
ATOM 866 O O . LYS A 1 112 ? -11.625 -1.385 6.778 1.00 94.75 112 LYS A O 1
ATOM 871 N N . ASN A 1 113 ? -10.855 -1.897 4.736 1.00 94.62 113 ASN A N 1
ATOM 872 C CA . ASN A 1 113 ? -10.433 -3.258 5.051 1.00 94.62 113 ASN A CA 1
ATOM 873 C C . ASN A 1 113 ? -9.091 -3.558 4.369 1.00 94.62 113 ASN A C 1
ATOM 875 O O . ASN A 1 113 ? -8.802 -3.027 3.290 1.00 94.62 113 ASN A O 1
ATOM 879 N N . ALA A 1 114 ? -8.260 -4.355 5.032 1.00 97.94 114 ALA A N 1
ATOM 880 C CA . ALA A 1 114 ? -6.884 -4.605 4.632 1.00 97.94 114 ALA A CA 1
ATOM 881 C C . ALA A 1 114 ? -6.796 -5.531 3.417 1.00 97.94 114 ALA A C 1
ATOM 883 O O . ALA A 1 114 ? -5.943 -5.310 2.565 1.00 97.94 114 ALA A O 1
ATOM 884 N N . ALA A 1 115 ? -7.697 -6.508 3.276 1.00 98.38 115 ALA A N 1
ATOM 885 C CA . ALA A 1 115 ? -7.737 -7.390 2.109 1.00 98.38 115 ALA A CA 1
ATOM 886 C C . ALA A 1 115 ? -7.945 -6.612 0.802 1.00 98.38 115 ALA A C 1
ATOM 888 O O . ALA A 1 115 ? -7.292 -6.883 -0.204 1.00 98.38 115 ALA A O 1
ATOM 889 N N . PHE A 1 116 ? -8.848 -5.631 0.812 1.00 98.00 116 PHE A N 1
ATOM 890 C CA . PHE A 1 116 ? -9.091 -4.771 -0.339 1.00 98.00 116 PHE A CA 1
ATOM 891 C C . PHE A 1 116 ? -7.906 -3.844 -0.590 1.00 98.00 116 PHE A C 1
ATOM 893 O O . PHE A 1 116 ? -7.484 -3.728 -1.734 1.00 98.00 116 PHE A O 1
ATOM 900 N N . ALA A 1 117 ? -7.327 -3.235 0.451 1.00 98.19 117 ALA A N 1
ATOM 901 C CA . ALA A 1 117 ? -6.123 -2.419 0.287 1.00 98.19 117 ALA A CA 1
ATOM 902 C C . ALA A 1 117 ? -4.975 -3.215 -0.371 1.00 98.19 117 ALA A C 1
ATOM 904 O O . ALA A 1 117 ? -4.369 -2.716 -1.314 1.00 98.19 117 ALA A O 1
ATOM 905 N N . ASP A 1 118 ? -4.738 -4.454 0.069 1.00 98.44 118 ASP A N 1
ATOM 906 C CA . ASP A 1 118 ? -3.697 -5.373 -0.428 1.00 98.44 118 ASP A CA 1
ATOM 907 C C . ASP A 1 118 ? -3.897 -5.739 -1.906 1.00 98.44 118 ASP A C 1
ATOM 909 O O . ASP A 1 118 ? -3.036 -5.494 -2.763 1.00 98.44 118 ASP A O 1
ATOM 913 N N . ALA A 1 119 ? -5.111 -6.181 -2.245 1.00 98.19 119 ALA A N 1
ATOM 914 C CA . ALA A 1 119 ? -5.468 -6.506 -3.621 1.00 98.19 119 ALA A CA 1
ATOM 915 C C . ALA A 1 119 ? -5.333 -5.296 -4.557 1.00 98.19 119 ALA A C 1
ATOM 917 O O . ALA A 1 119 ? -4.824 -5.415 -5.677 1.00 98.19 119 ALA A O 1
ATOM 918 N N . ILE A 1 120 ? -5.774 -4.119 -4.108 1.00 98.12 120 ILE A N 1
ATOM 919 C CA . ILE A 1 120 ? -5.720 -2.900 -4.911 1.00 98.12 120 ILE A CA 1
ATOM 920 C C . ILE A 1 120 ? -4.293 -2.362 -5.026 1.00 98.12 120 ILE A C 1
ATOM 922 O O . ILE A 1 120 ? -3.935 -1.885 -6.104 1.00 98.12 120 ILE A O 1
ATOM 926 N N . ALA A 1 121 ? -3.459 -2.470 -3.990 1.00 98.12 121 ALA A N 1
ATOM 927 C CA . ALA A 1 121 ? -2.053 -2.075 -4.058 1.00 98.12 121 ALA A CA 1
ATOM 928 C C . ALA A 1 121 ? -1.319 -2.902 -5.120 1.00 98.12 121 ALA A C 1
ATOM 930 O O . ALA A 1 121 ? -0.675 -2.339 -6.010 1.00 98.12 121 ALA A O 1
ATOM 931 N N . THR A 1 122 ? -1.526 -4.223 -5.105 1.00 97.75 122 THR A N 1
ATOM 932 C CA . THR A 1 122 ? -0.954 -5.143 -6.095 1.00 97.75 122 THR A CA 1
ATOM 933 C C . THR A 1 122 ? -1.475 -4.837 -7.499 1.00 97.75 122 THR A C 1
ATOM 935 O O . THR A 1 122 ? -0.691 -4.713 -8.442 1.00 97.75 122 THR A O 1
ATOM 938 N N . ALA A 1 123 ? -2.792 -4.671 -7.666 1.00 97.44 123 ALA A N 1
ATOM 939 C CA . ALA A 1 123 ? -3.388 -4.366 -8.965 1.00 97.44 123 ALA A CA 1
ATOM 940 C C . ALA A 1 123 ? -2.843 -3.050 -9.540 1.00 97.44 123 ALA A C 1
ATOM 942 O O . ALA A 1 123 ? -2.396 -3.015 -10.687 1.00 97.44 123 ALA A O 1
ATOM 943 N N . THR A 1 124 ? -2.806 -1.996 -8.728 1.00 97.69 124 THR A N 1
ATOM 944 C CA . THR A 1 124 ? -2.322 -0.661 -9.102 1.00 97.69 124 THR A CA 1
ATOM 945 C C . THR A 1 124 ? -0.840 -0.685 -9.481 1.00 97.69 124 THR A C 1
ATOM 947 O O . THR A 1 124 ? -0.461 -0.094 -10.492 1.00 97.69 124 THR A O 1
ATOM 950 N N . ALA A 1 125 ? -0.006 -1.446 -8.761 1.00 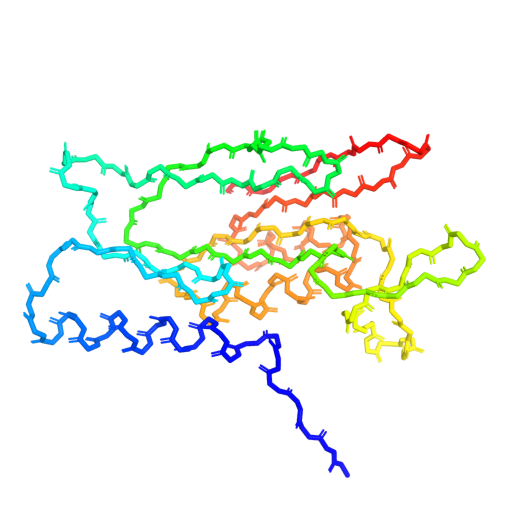97.38 125 ALA A N 1
ATOM 951 C CA . ALA A 1 125 ? 1.409 -1.632 -9.094 1.00 97.38 125 ALA A CA 1
ATOM 952 C C . ALA A 1 125 ? 1.618 -2.202 -10.512 1.00 97.38 125 ALA A C 1
ATOM 954 O O . ALA A 1 125 ? 2.568 -1.836 -11.202 1.00 97.38 125 ALA A O 1
ATOM 955 N N . THR A 1 126 ? 0.701 -3.045 -11.003 1.00 96.81 126 THR A N 1
ATOM 956 C CA . THR A 1 126 ? 0.775 -3.575 -12.379 1.00 96.81 126 THR A CA 1
ATOM 957 C C . THR A 1 126 ? 0.345 -2.582 -13.466 1.00 96.81 126 THR A C 1
ATOM 959 O O . THR A 1 126 ? 0.588 -2.842 -14.647 1.00 96.81 126 THR A O 1
ATOM 962 N N . MET A 1 127 ? -0.297 -1.466 -13.101 1.00 95.56 127 MET A N 1
ATOM 963 C CA . MET A 1 127 ? -0.856 -0.486 -14.042 1.00 95.56 127 MET A CA 1
ATOM 964 C C . MET A 1 127 ? 0.086 0.687 -14.347 1.00 95.56 127 MET A C 1
ATOM 966 O O . MET A 1 127 ? -0.078 1.319 -15.394 1.00 95.56 127 MET A O 1
ATOM 970 N N . GLY A 1 128 ? 1.052 0.962 -13.467 1.00 93.31 128 GLY A N 1
ATOM 971 C CA . GLY A 1 128 ? 1.884 2.170 -13.507 1.00 93.31 128 GLY A CA 1
ATOM 972 C C . GLY A 1 128 ? 1.170 3.409 -12.936 1.00 93.31 128 GLY A C 1
ATOM 973 O O . GLY A 1 128 ? -0.022 3.339 -12.626 1.00 93.31 128 GLY A O 1
ATOM 974 N N . PRO A 1 129 ? 1.864 4.554 -12.788 1.00 95.69 129 PRO A N 1
ATOM 975 C CA . PRO A 1 129 ? 1.380 5.696 -12.009 1.00 95.69 129 PRO A CA 1
ATOM 976 C C . PRO A 1 129 ? 0.111 6.336 -12.582 1.00 95.69 129 PRO A C 1
ATOM 978 O O . PRO A 1 129 ? -0.865 6.506 -11.858 1.00 95.69 129 PRO A O 1
ATOM 981 N N . GLU A 1 130 ? 0.075 6.641 -13.882 1.00 95.44 130 GLU A N 1
ATOM 982 C CA . GLU A 1 130 ? -1.058 7.351 -14.498 1.00 95.44 130 GLU A CA 1
ATOM 983 C C . GLU A 1 130 ? -2.347 6.520 -14.489 1.00 95.44 130 GLU A C 1
ATOM 985 O O . GLU A 1 130 ? -3.396 6.963 -14.020 1.00 95.44 130 GLU A O 1
ATOM 990 N N . LYS A 1 131 ? -2.270 5.279 -14.986 1.00 96.69 131 LYS A N 1
ATOM 991 C CA . LYS A 1 131 ? -3.421 4.364 -15.017 1.00 96.69 131 LYS A CA 1
ATOM 992 C C . LYS A 1 131 ? -3.825 3.932 -13.615 1.00 96.69 131 LYS A C 1
ATOM 994 O O . LYS A 1 131 ? -5.012 3.746 -13.369 1.00 96.69 131 LYS A O 1
ATOM 999 N N . GLY A 1 132 ? -2.852 3.799 -12.715 1.00 97.06 132 GLY A N 1
ATOM 1000 C CA . GLY A 1 132 ? -3.086 3.541 -11.305 1.00 97.06 132 GLY A CA 1
ATOM 1001 C C . GLY A 1 132 ? -3.937 4.634 -10.668 1.00 97.06 132 GLY A C 1
ATOM 1002 O O . GLY A 1 132 ? -4.969 4.321 -10.088 1.00 97.06 132 GLY A O 1
ATOM 1003 N N . LEU A 1 133 ? -3.591 5.912 -10.850 1.00 97.00 133 LEU A N 1
ATOM 1004 C CA . LEU A 1 133 ? -4.402 7.019 -10.328 1.00 97.00 133 LEU A CA 1
ATOM 1005 C C . LEU A 1 133 ? -5.832 7.022 -10.879 1.00 97.00 133 LEU A C 1
ATOM 1007 O O . LEU A 1 133 ? -6.771 7.182 -10.105 1.00 97.00 133 LEU A O 1
ATOM 1011 N N . ILE A 1 134 ? -6.010 6.810 -12.188 1.00 97.62 134 ILE A N 1
ATOM 1012 C CA . ILE A 1 134 ? -7.346 6.722 -12.807 1.00 97.62 134 ILE A CA 1
ATOM 1013 C C . ILE A 1 134 ? -8.151 5.568 -12.197 1.00 97.62 134 ILE A C 1
ATOM 1015 O O . ILE A 1 134 ? -9.344 5.703 -11.926 1.00 97.62 134 ILE A O 1
ATOM 1019 N N . PHE A 1 135 ? -7.501 4.428 -11.961 1.00 97.50 135 PHE A N 1
ATOM 1020 C CA . PHE A 1 135 ? -8.131 3.275 -11.332 1.00 97.50 135 PHE A CA 1
ATOM 1021 C C . PHE A 1 135 ? -8.565 3.575 -9.891 1.00 97.50 135 PHE A C 1
ATOM 1023 O O . PHE A 1 135 ? -9.716 3.309 -9.545 1.00 97.50 135 PHE A O 1
ATOM 1030 N N . LEU A 1 136 ? -7.700 4.188 -9.079 1.00 97.56 136 LEU A N 1
ATOM 1031 C CA . LEU A 1 136 ? -8.044 4.595 -7.712 1.00 97.56 136 LEU A CA 1
ATOM 1032 C C . LEU A 1 136 ? -9.193 5.611 -7.686 1.00 97.56 136 LEU A C 1
ATOM 1034 O O . LEU A 1 136 ? -10.115 5.476 -6.882 1.00 97.56 136 LEU A O 1
ATOM 1038 N N . ASP A 1 137 ? -9.189 6.577 -8.608 1.00 96.44 137 ASP A N 1
ATOM 1039 C CA . ASP A 1 137 ? -10.263 7.563 -8.744 1.00 96.44 137 ASP A CA 1
ATOM 1040 C C . ASP A 1 137 ? -11.607 6.899 -9.076 1.00 96.44 137 ASP A C 1
ATOM 1042 O O . ASP A 1 137 ? -12.613 7.183 -8.427 1.00 96.44 137 ASP A O 1
ATOM 1046 N N . SER A 1 138 ? -11.611 5.922 -9.991 1.00 97.06 138 SER A N 1
ATOM 1047 C CA . SER A 1 138 ? -12.818 5.161 -10.353 1.00 97.06 138 SER A CA 1
ATOM 1048 C C . SER A 1 138 ? -13.419 4.354 -9.195 1.00 97.06 138 SER A C 1
ATOM 1050 O O . SER A 1 138 ? -14.607 4.034 -9.210 1.00 97.06 138 SER A O 1
ATOM 1052 N N . LEU A 1 139 ? -12.603 4.031 -8.190 1.00 96.25 139 LEU A N 1
ATOM 1053 C CA . LEU A 1 139 ? -13.003 3.309 -6.985 1.00 96.25 139 LEU A CA 1
ATOM 1054 C C . LEU A 1 139 ? -13.327 4.243 -5.809 1.00 96.25 139 LEU A C 1
ATOM 1056 O O . LEU A 1 139 ? -13.834 3.774 -4.791 1.00 96.25 139 LEU A O 1
ATOM 1060 N N . GLY A 1 140 ? -13.046 5.546 -5.930 1.00 95.50 140 GLY A N 1
ATOM 1061 C CA . GLY A 1 140 ? -13.237 6.519 -4.856 1.00 95.50 140 GLY A CA 1
ATOM 1062 C C . GLY A 1 140 ? -12.350 6.258 -3.636 1.00 95.50 140 GLY A C 1
ATOM 1063 O O . GLY A 1 140 ? -12.793 6.465 -2.508 1.00 95.50 140 GLY A O 1
ATOM 1064 N N . ILE A 1 141 ? -11.128 5.765 -3.851 1.00 94.50 141 ILE A N 1
ATOM 1065 C CA . ILE A 1 141 ? -10.180 5.411 -2.785 1.00 94.50 141 ILE A CA 1
ATOM 1066 C C . ILE A 1 141 ? -8.885 6.210 -2.887 1.00 94.50 141 ILE A C 1
ATOM 1068 O O . ILE A 1 141 ? -8.435 6.565 -3.977 1.00 94.50 141 ILE A O 1
ATOM 1072 N N . GLY A 1 142 ? -8.278 6.462 -1.730 1.00 94.56 142 GLY A N 1
ATOM 1073 C CA . GLY A 1 142 ? -6.999 7.148 -1.631 1.00 94.56 142 GLY A CA 1
ATOM 1074 C C . GLY A 1 142 ? -5.810 6.198 -1.772 1.00 94.56 142 GLY A C 1
ATOM 1075 O O . GLY A 1 142 ? -5.866 5.022 -1.402 1.00 94.56 142 GLY A O 1
ATOM 1076 N N . GLY A 1 143 ? -4.699 6.727 -2.268 1.00 96.81 143 GLY A N 1
ATOM 1077 C CA . GLY A 1 143 ? -3.441 6.005 -2.358 1.00 96.81 143 GLY A CA 1
ATOM 1078 C C . GLY A 1 143 ? -2.291 6.878 -2.841 1.00 96.81 143 GLY A C 1
ATOM 1079 O O . GLY A 1 143 ? -2.489 7.948 -3.415 1.00 96.81 143 GLY A O 1
ATOM 1080 N N . ILE A 1 144 ? -1.075 6.403 -2.604 1.00 97.75 144 ILE A N 1
ATOM 1081 C CA . ILE A 1 144 ? 0.178 7.058 -2.976 1.00 97.75 144 ILE A CA 1
ATOM 1082 C C . ILE A 1 144 ? 0.957 6.095 -3.861 1.00 97.75 144 ILE A C 1
ATOM 1084 O O . ILE A 1 144 ? 1.145 4.931 -3.508 1.00 97.75 144 ILE A O 1
ATOM 1088 N N . ILE A 1 145 ? 1.426 6.581 -5.006 1.00 98.12 145 ILE A N 1
ATOM 1089 C CA . ILE A 1 145 ? 2.256 5.821 -5.936 1.00 98.12 145 ILE A CA 1
ATOM 1090 C C . ILE A 1 145 ? 3.596 6.534 -6.062 1.00 98.12 145 ILE A C 1
ATOM 1092 O O . ILE A 1 145 ? 3.674 7.678 -6.514 1.00 98.12 145 ILE A O 1
ATOM 1096 N N . TYR A 1 146 ? 4.657 5.829 -5.695 1.00 97.88 146 TYR A N 1
ATOM 1097 C CA . TYR A 1 146 ? 6.025 6.200 -6.011 1.00 97.88 146 TYR A CA 1
ATOM 1098 C C . TYR A 1 146 ? 6.490 5.443 -7.249 1.00 97.88 146 TYR A C 1
ATOM 1100 O O . TYR A 1 146 ? 6.246 4.240 -7.380 1.00 97.88 146 TYR A O 1
ATOM 1108 N N . TYR A 1 147 ? 7.200 6.130 -8.136 1.00 97.06 147 TYR A N 1
ATOM 1109 C CA . TYR A 1 147 ? 7.790 5.565 -9.350 1.00 97.06 147 TYR A CA 1
ATOM 1110 C C . TYR A 1 147 ? 9.124 6.254 -9.661 1.00 97.06 147 TYR A C 1
ATOM 1112 O O . TYR A 1 147 ? 9.461 7.261 -9.044 1.00 97.06 147 TYR A O 1
ATOM 1120 N N . GLU A 1 148 ? 9.910 5.702 -10.581 1.00 94.56 148 GLU A N 1
ATOM 1121 C CA . GLU A 1 148 ? 11.163 6.315 -11.032 1.00 94.56 148 GLU A CA 1
ATOM 1122 C C . GLU A 1 148 ? 10.990 6.940 -12.416 1.00 94.56 148 GLU A C 1
ATOM 1124 O O . GLU A 1 148 ? 10.494 6.299 -13.341 1.00 94.56 148 GLU A O 1
ATOM 1129 N N . GLU A 1 149 ? 11.459 8.175 -12.570 1.00 93.44 149 GLU A N 1
ATOM 1130 C CA . GLU A 1 149 ? 11.533 8.874 -13.850 1.00 93.44 149 GLU A CA 1
ATOM 1131 C C . GLU A 1 149 ? 12.886 9.577 -13.952 1.00 93.44 149 GLU A C 1
ATOM 1133 O O . GLU A 1 149 ? 13.277 10.334 -13.062 1.00 93.44 149 GLU A O 1
ATOM 1138 N N . SER A 1 150 ? 13.640 9.290 -15.017 1.00 91.81 150 SER A N 1
ATOM 1139 C CA . SER A 1 150 ? 14.997 9.822 -15.234 1.00 91.81 150 SER A CA 1
ATOM 1140 C C . SER A 1 150 ? 15.965 9.611 -14.052 1.00 91.81 150 SER A C 1
ATOM 1142 O O . SER A 1 150 ? 16.841 10.434 -13.803 1.00 91.81 150 SER A O 1
ATOM 1144 N N . GLY A 1 151 ? 15.814 8.502 -13.316 1.00 87.00 151 GLY A N 1
ATOM 1145 C CA . GLY A 1 151 ? 16.647 8.164 -12.152 1.00 87.00 151 GLY A CA 1
ATOM 1146 C C . GLY A 1 151 ? 16.256 8.875 -10.851 1.00 87.00 151 GLY A C 1
ATOM 1147 O O . GLY A 1 151 ? 16.915 8.678 -9.832 1.00 87.00 151 GLY A O 1
ATOM 1148 N N . CYS A 1 152 ? 15.183 9.665 -10.863 1.00 92.25 152 CYS A N 1
ATOM 1149 C CA . CYS A 1 152 ? 14.651 10.348 -9.691 1.00 92.25 152 CYS A CA 1
ATOM 1150 C C . CYS A 1 152 ? 13.356 9.680 -9.220 1.00 92.25 152 CYS A C 1
ATOM 1152 O O . CYS A 1 152 ? 12.503 9.316 -10.032 1.00 92.25 152 CYS A O 1
ATOM 1154 N N . LEU A 1 153 ? 13.195 9.557 -7.900 1.00 95.62 153 LEU A N 1
ATOM 1155 C CA . LEU A 1 153 ? 11.955 9.082 -7.294 1.00 95.62 153 LEU A CA 1
ATOM 1156 C C . LEU A 1 153 ? 10.881 10.173 -7.410 1.00 95.62 153 LEU A C 1
ATOM 1158 O O . LEU A 1 153 ? 11.044 11.268 -6.874 1.00 95.62 153 LEU A O 1
ATOM 1162 N N . GLN A 1 154 ? 9.790 9.853 -8.092 1.00 97.12 154 GLN A N 1
ATOM 1163 C CA . GLN A 1 154 ? 8.606 10.689 -8.251 1.00 97.12 154 GLN A CA 1
ATOM 1164 C C . GLN A 1 154 ? 7.459 10.163 -7.386 1.00 97.12 154 GLN A C 1
ATOM 1166 O O . GLN A 1 154 ? 7.464 9.006 -6.955 1.00 97.12 154 GLN A O 1
ATOM 1171 N N . ARG A 1 155 ? 6.461 11.018 -7.146 1.00 95.94 155 ARG A N 1
ATOM 1172 C CA . ARG A 1 155 ? 5.272 10.712 -6.343 1.00 95.94 155 ARG A CA 1
ATOM 1173 C C . ARG A 1 155 ? 4.029 11.275 -7.013 1.00 95.94 155 ARG A C 1
ATOM 1175 O O . ARG A 1 155 ? 3.998 12.449 -7.371 1.00 95.94 155 ARG A O 1
ATOM 1182 N N . VAL A 1 156 ? 2.981 10.465 -7.070 1.00 96.88 156 VAL A N 1
ATOM 1183 C CA . VAL A 1 156 ? 1.610 10.897 -7.354 1.00 96.88 156 VAL A CA 1
ATOM 1184 C C . VAL A 1 156 ? 0.669 10.340 -6.290 1.00 96.88 156 VAL A C 1
ATOM 1186 O O . VAL A 1 156 ? 0.945 9.296 -5.702 1.00 96.88 156 VAL A O 1
ATOM 1189 N N . GLU A 1 157 ? -0.429 11.037 -6.005 1.00 95.94 157 GLU A N 1
ATOM 1190 C CA . GLU A 1 157 ? -1.389 10.605 -4.985 1.00 95.94 157 GLU A CA 1
ATOM 1191 C C . GLU A 1 157 ? -2.838 10.884 -5.389 1.00 95.94 157 GLU A C 1
ATOM 1193 O O . GLU A 1 157 ? -3.129 11.810 -6.150 1.00 95.94 157 GLU A O 1
ATOM 1198 N N . LYS A 1 158 ? -3.743 10.104 -4.803 1.00 91.31 158 LYS A N 1
ATOM 1199 C CA . LYS A 1 158 ? -5.175 10.373 -4.702 1.00 91.3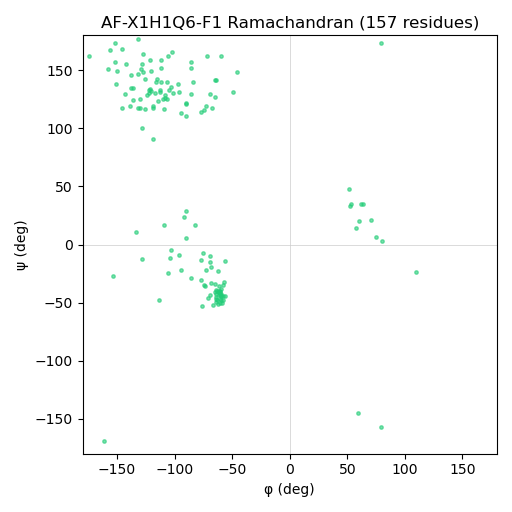1 158 LYS A CA 1
ATOM 1200 C C . LYS A 1 158 ? -5.522 10.413 -3.214 1.00 91.31 158 LYS A C 1
ATOM 1202 O O . LYS A 1 158 ? -5.113 9.524 -2.470 1.00 91.31 158 LYS A O 1
ATOM 1207 N N . ARG A 1 159 ? -6.251 11.441 -2.787 1.00 78.56 159 ARG A N 1
ATOM 1208 C CA . ARG A 1 159 ? -6.792 11.547 -1.426 1.00 78.56 159 ARG A CA 1
ATOM 1209 C C . ARG A 1 159 ? -8.270 11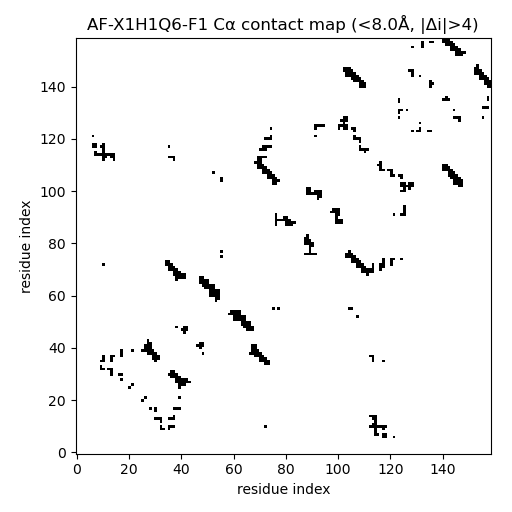.208 -1.410 1.00 78.56 159 ARG A C 1
ATOM 1211 O O . ARG A 1 159 ? -8.938 11.512 -2.428 1.00 78.56 159 ARG A O 1
#